Protein AF-A0A7V9WP56-F1 (afdb_monomer)

Radius of gyration: 18.83 Å; Cα contacts (8 Å, |Δi|>4): 181; chains: 1; bounding box: 38×31×54 Å

Secondary structure (DSSP, 8-state):
-EEEETTEEEEEEEEEEETTEEEEEETT--SHHHHHTTTT--EEPPPPPS-PPTT---HHHHTTPEETTTEEEEEEEE-SSSEEEEETTS-EEE-STTTEEEEETTTTEEEE-TTTTT-S--

Foldseek 3Di:
DWKDAPNDIWDFPDWDDDPVDIDTDTPPQDDPVSVVVRPPTDIGDPDDPPDDDDLDDDQVLLAQAQEVPPAGFNTWDDDPVAIWGQHPVRDTFGSDCQFWVDQDSVRSYTYTDCVSVVNDDD

Mean predicted aligned error: 5.29 Å

pLDDT: mean 92.69, std 8.16, range [54.19, 98.69]

Solvent-accessible surface area (backbone atoms only — not comparable to full-atom values): 7458 Å² total; per-residue (Å²): 101,64,35,33,43,83,95,38,82,30,43,54,77,41,80,47,77,43,93,95,53,67,40,78,39,42,56,93,52,84,48,71,70,54,49,59,74,52,64,90,52,65,78,44,65,70,79,76,72,100,69,66,57,95,95,52,77,59,58,74,72,48,40,66,19,35,33,73,97,76,47,35,25,64,40,65,43,86,50,100,85,46,42,26,38,31,28,76,89,68,52,75,45,58,65,41,73,73,36,37,71,47,76,40,73,91,78,35,39,30,41,60,35,43,62,72,71,70,67,51,90,127

Sequence (122 aa):
MSVRVADHDHLIVRLGGTTARPLLRLEGVRTREHAARLGGEVVLVPAAPDALGDGEWLADDLVGCEVEGLGKVKGVVGGPSCDVLELEDGTLVPLVSDAVTAIDLAEGRIAVNRGFLGLGDR

Structure (mmCIF, N/CA/C/O backbone):
data_AF-A0A7V9WP56-F1
#
_entry.id   AF-A0A7V9WP56-F1
#
loop_
_atom_site.group_PDB
_atom_site.id
_atom_site.type_symbol
_atom_site.label_atom_id
_atom_site.label_alt_id
_atom_site.label_comp_id
_atom_site.label_asym_id
_atom_site.label_entity_id
_atom_site.label_seq_id
_atom_site.pdbx_PDB_ins_code
_atom_site.Cartn_x
_atom_site.Cartn_y
_atom_site.Cartn_z
_atom_site.occupancy
_atom_site.B_iso_or_equiv
_atom_site.auth_seq_id
_atom_site.auth_comp_id
_atom_site.auth_asym_id
_atom_site.auth_atom_id
_atom_site.pdbx_PDB_model_num
ATOM 1 N N . MET A 1 1 ? 13.965 -13.076 -9.258 1.00 85.44 1 MET A N 1
ATOM 2 C CA . MET A 1 1 ? 12.611 -12.508 -9.099 1.00 85.44 1 MET A CA 1
ATOM 3 C C . MET A 1 1 ? 12.058 -12.200 -10.480 1.00 85.44 1 MET A C 1
ATOM 5 O O . MET A 1 1 ? 12.806 -11.656 -11.291 1.00 85.44 1 MET A O 1
ATOM 9 N N . SER A 1 2 ? 10.814 -12.582 -10.755 1.00 91.94 2 SER A N 1
ATOM 10 C CA . SER A 1 2 ? 10.085 -12.203 -11.970 1.00 91.94 2 SER A CA 1
ATOM 11 C C . SER A 1 2 ? 9.214 -10.973 -11.713 1.00 91.94 2 SER A C 1
ATOM 13 O O . SER A 1 2 ? 8.783 -10.742 -10.586 1.00 91.94 2 SER A O 1
ATOM 15 N N . VAL A 1 3 ? 8.976 -10.189 -12.759 1.00 94.12 3 VAL A N 1
ATOM 16 C CA . VAL A 1 3 ? 8.026 -9.069 -12.792 1.00 94.12 3 VAL A CA 1
ATOM 17 C C . VAL A 1 3 ? 7.309 -9.060 -14.130 1.00 94.12 3 VAL A C 1
ATOM 19 O O . VAL A 1 3 ? 7.872 -9.525 -15.119 1.00 94.12 3 VAL A O 1
ATOM 22 N N . ARG A 1 4 ? 6.107 -8.494 -14.181 1.00 95.31 4 ARG A N 1
ATOM 23 C CA . ARG A 1 4 ? 5.379 -8.251 -15.424 1.00 95.31 4 ARG A CA 1
ATOM 24 C C . ARG A 1 4 ? 5.429 -6.774 -15.788 1.00 95.31 4 ARG A C 1
ATOM 26 O O . ARG A 1 4 ? 5.188 -5.925 -14.936 1.00 95.31 4 ARG A O 1
ATOM 33 N N . VAL A 1 5 ? 5.749 -6.481 -17.045 1.00 95.00 5 VAL A N 1
ATOM 34 C CA . VAL A 1 5 ? 5.774 -5.127 -17.619 1.00 95.00 5 VAL A CA 1
ATOM 35 C C . VAL A 1 5 ? 5.225 -5.206 -19.040 1.00 95.00 5 VAL A C 1
ATOM 37 O O . VAL A 1 5 ? 5.634 -6.095 -19.786 1.00 95.00 5 VAL A O 1
ATOM 40 N N . ALA A 1 6 ? 4.313 -4.306 -19.421 1.00 92.31 6 ALA A N 1
ATOM 41 C CA . ALA A 1 6 ? 3.668 -4.313 -20.741 1.00 92.31 6 ALA A CA 1
ATOM 42 C C . ALA A 1 6 ? 3.095 -5.695 -21.129 1.00 92.31 6 ALA A C 1
ATOM 44 O O . ALA A 1 6 ? 3.348 -6.182 -22.228 1.00 92.31 6 ALA A O 1
ATOM 45 N N . ASP A 1 7 ? 2.419 -6.375 -20.196 1.00 90.50 7 ASP A N 1
ATOM 46 C CA . ASP A 1 7 ? 1.870 -7.736 -20.348 1.00 90.50 7 ASP A CA 1
ATOM 47 C C . ASP A 1 7 ? 2.885 -8.869 -20.598 1.00 90.50 7 ASP A C 1
ATOM 49 O O . ASP A 1 7 ? 2.495 -10.004 -20.874 1.00 90.50 7 ASP A O 1
ATOM 53 N N . HIS A 1 8 ? 4.186 -8.606 -20.442 1.00 92.12 8 HIS A N 1
ATOM 54 C CA . HIS A 1 8 ? 5.241 -9.608 -20.589 1.00 92.12 8 HIS A CA 1
ATOM 55 C C . HIS A 1 8 ? 5.952 -9.868 -19.264 1.00 92.12 8 HIS A C 1
ATOM 57 O O . HIS A 1 8 ? 6.292 -8.943 -18.523 1.00 92.12 8 HIS A O 1
ATOM 63 N N . ASP A 1 9 ? 6.224 -11.142 -18.984 1.00 94.56 9 ASP A N 1
ATOM 64 C CA . ASP A 1 9 ? 7.001 -11.539 -17.817 1.00 94.56 9 ASP A CA 1
ATOM 65 C C . ASP A 1 9 ? 8.505 -11.415 -18.110 1.00 94.56 9 ASP A C 1
ATOM 67 O O . ASP A 1 9 ? 9.021 -11.898 -19.120 1.0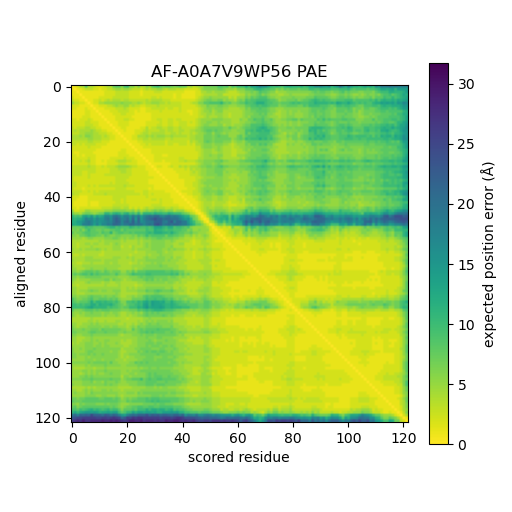0 94.56 9 ASP A O 1
ATOM 71 N N . HIS A 1 10 ? 9.225 -10.777 -17.193 1.00 95.38 10 HIS A N 1
ATOM 72 C CA . HIS A 1 10 ? 10.661 -10.548 -17.251 1.00 95.38 10 HIS A CA 1
ATOM 73 C C . HIS A 1 10 ? 11.342 -11.041 -15.977 1.00 95.38 10 HIS A C 1
ATOM 75 O O . HIS A 1 10 ? 10.856 -10.825 -14.866 1.00 95.38 10 HIS A O 1
ATOM 81 N N . LEU A 1 11 ? 12.538 -11.617 -16.114 1.00 96.19 11 LEU A N 1
ATOM 82 C CA . LEU A 1 11 ? 13.419 -11.836 -14.970 1.00 96.19 11 LEU A CA 1
ATOM 83 C C . LEU A 1 11 ? 14.198 -10.559 -14.646 1.00 96.19 11 LEU A C 1
ATOM 85 O O . LEU A 1 11 ? 14.850 -9.973 -15.514 1.00 96.19 11 LEU A O 1
ATOM 89 N N . ILE A 1 12 ? 14.188 -10.152 -13.376 1.00 95.44 12 ILE A N 1
ATOM 90 C CA . ILE A 1 12 ? 15.115 -9.135 -12.874 1.00 95.44 12 ILE A CA 1
ATOM 91 C C . ILE A 1 12 ? 16.494 -9.788 -12.752 1.00 95.44 12 ILE A C 1
ATOM 93 O O . ILE A 1 12 ? 16.720 -10.624 -11.878 1.00 95.44 12 ILE A O 1
ATOM 97 N N . VAL A 1 13 ? 17.431 -9.377 -13.609 1.00 96.94 13 VAL A N 1
ATOM 98 C CA . VAL A 1 13 ? 18.824 -9.860 -13.594 1.00 96.94 13 VAL A CA 1
ATOM 99 C C . VAL A 1 13 ? 19.764 -8.943 -12.811 1.00 96.94 13 VAL A C 1
ATOM 101 O O . VAL A 1 13 ? 20.889 -9.327 -12.503 1.00 96.94 13 VAL A O 1
ATOM 104 N N . ARG A 1 14 ? 19.336 -7.713 -12.502 1.00 95.81 14 ARG A N 1
ATOM 105 C CA . ARG A 1 14 ? 20.020 -6.815 -11.562 1.00 95.81 14 ARG A CA 1
ATOM 106 C C . ARG A 1 14 ? 19.027 -5.822 -10.972 1.00 95.81 14 ARG A C 1
ATOM 108 O O . ARG A 1 14 ? 18.235 -5.243 -11.710 1.00 95.81 14 ARG A O 1
ATOM 115 N N . LEU A 1 15 ? 19.152 -5.583 -9.674 1.00 95.50 15 LEU A N 1
ATOM 116 C CA . LEU A 1 15 ? 18.493 -4.505 -8.945 1.00 95.50 15 LEU A CA 1
ATOM 117 C C . LEU A 1 15 ? 19.568 -3.541 -8.421 1.00 95.50 15 LEU A C 1
ATOM 119 O O . LEU A 1 15 ? 20.634 -3.972 -7.981 1.00 95.50 15 LEU A O 1
ATOM 123 N N . GLY A 1 16 ? 19.318 -2.240 -8.512 1.00 95.69 16 GLY A N 1
ATOM 124 C CA . GLY A 1 16 ? 20.163 -1.190 -7.948 1.00 95.69 16 GLY A CA 1
ATOM 125 C C . GLY A 1 16 ? 19.375 0.103 -7.745 1.00 95.69 16 GLY A C 1
ATOM 126 O O . GLY A 1 16 ? 18.150 0.101 -7.837 1.00 95.69 16 GLY A O 1
ATOM 127 N N . GLY A 1 17 ? 20.074 1.215 -7.512 1.00 95.50 17 GLY A N 1
ATOM 128 C CA . GLY A 1 17 ? 19.434 2.498 -7.206 1.00 95.50 17 GLY A CA 1
ATOM 129 C C . GLY A 1 17 ? 19.033 2.596 -5.735 1.00 95.50 17 GLY A C 1
ATOM 130 O O . GLY A 1 17 ? 19.729 2.067 -4.870 1.00 95.50 17 GLY A O 1
ATOM 131 N N . THR A 1 18 ? 17.933 3.291 -5.459 1.00 94.25 18 THR A N 1
ATOM 132 C CA . THR A 1 18 ? 17.363 3.435 -4.110 1.00 94.25 18 THR A CA 1
ATOM 133 C C . THR A 1 18 ? 15.931 2.918 -4.091 1.00 94.25 18 THR A C 1
ATOM 135 O O . THR A 1 18 ? 15.315 2.782 -5.143 1.00 94.25 18 THR A O 1
ATOM 138 N N . THR A 1 19 ? 15.358 2.689 -2.910 1.00 85.88 19 THR A N 1
ATOM 139 C CA . THR A 1 19 ? 13.947 2.284 -2.785 1.00 85.88 19 THR A CA 1
ATOM 140 C C . THR A 1 19 ? 12.995 3.302 -3.421 1.00 85.88 19 THR A C 1
ATOM 142 O O . THR A 1 19 ? 12.035 2.921 -4.075 1.00 85.88 19 THR A O 1
ATOM 145 N N . ALA A 1 20 ? 13.303 4.599 -3.311 1.00 88.12 20 ALA A N 1
ATOM 146 C CA . ALA A 1 20 ? 12.510 5.666 -3.926 1.00 88.12 20 ALA A CA 1
ATOM 147 C C . ALA A 1 20 ? 12.717 5.796 -5.448 1.00 88.12 20 ALA A C 1
ATOM 149 O O . ALA A 1 20 ? 11.901 6.405 -6.137 1.00 88.12 20 ALA A O 1
ATOM 150 N N . ARG A 1 21 ? 13.837 5.292 -5.982 1.00 92.62 21 ARG A N 1
ATOM 151 C CA . ARG A 1 21 ? 14.179 5.326 -7.413 1.00 92.62 21 ARG A CA 1
ATOM 152 C C . ARG A 1 21 ? 14.888 4.025 -7.801 1.00 92.62 21 ARG A C 1
ATOM 154 O O . ARG A 1 21 ? 16.114 4.031 -7.988 1.00 92.62 21 ARG A O 1
ATOM 161 N N . PRO A 1 22 ? 14.149 2.906 -7.877 1.00 94.31 22 PRO A N 1
ATOM 162 C CA . PRO A 1 22 ? 14.743 1.618 -8.181 1.00 94.31 22 PRO A CA 1
ATOM 163 C C . PRO A 1 22 ? 15.210 1.583 -9.635 1.00 94.31 22 PRO A C 1
ATOM 165 O O . PRO A 1 22 ? 14.569 2.119 -10.539 1.00 94.31 22 PRO A O 1
ATOM 168 N N . LEU A 1 23 ? 16.340 0.922 -9.866 1.00 95.12 23 LEU A N 1
ATOM 169 C CA . LEU A 1 23 ? 16.872 0.658 -11.196 1.00 95.12 23 LEU A CA 1
ATOM 170 C C . LEU A 1 23 ? 16.853 -0.848 -11.446 1.00 95.12 23 LEU A C 1
ATOM 172 O O . LEU A 1 23 ? 17.608 -1.602 -10.828 1.00 95.12 23 LEU A O 1
ATOM 176 N N . LEU A 1 24 ? 15.998 -1.272 -12.376 1.00 94.88 24 LEU A N 1
ATOM 177 C CA . LEU A 1 24 ? 15.827 -2.671 -12.759 1.00 94.88 24 LEU A CA 1
ATOM 178 C C . LEU A 1 24 ? 16.562 -2.957 -14.071 1.00 94.88 24 LEU A C 1
ATOM 180 O O . LEU A 1 24 ? 16.373 -2.264 -15.070 1.00 94.88 24 LEU A O 1
ATOM 184 N N . ARG A 1 25 ? 17.375 -4.016 -14.100 1.00 95.62 25 ARG A N 1
ATOM 185 C CA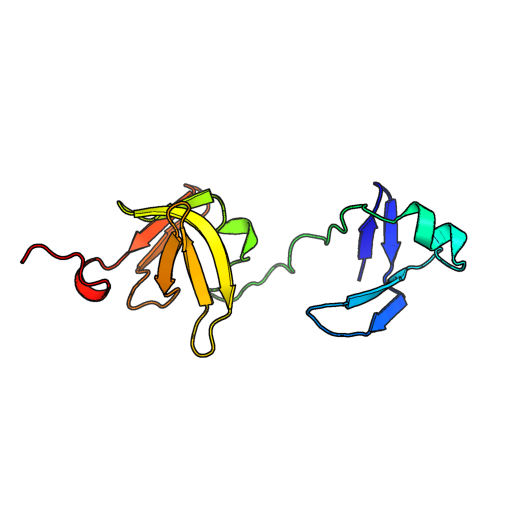 . ARG A 1 25 ? 17.830 -4.636 -15.350 1.00 95.62 25 ARG A CA 1
ATOM 186 C C . ARG A 1 25 ? 16.989 -5.877 -15.587 1.00 95.62 25 ARG A C 1
ATOM 188 O O . ARG A 1 25 ? 17.105 -6.847 -14.839 1.00 95.62 25 ARG A O 1
ATOM 195 N N . LEU A 1 26 ? 16.200 -5.844 -16.650 1.00 96.44 26 LEU A N 1
ATOM 196 C CA . LEU A 1 26 ? 15.363 -6.959 -17.067 1.00 96.44 26 LEU A CA 1
ATOM 197 C C . LEU A 1 26 ? 16.106 -7.840 -18.077 1.00 96.44 26 LEU A C 1
ATOM 199 O O . LEU A 1 26 ? 16.891 -7.362 -18.906 1.00 96.44 26 LEU A O 1
ATOM 203 N N . GLU A 1 27 ? 15.886 -9.145 -18.004 1.00 96.44 27 GLU A N 1
ATOM 204 C CA . GLU A 1 27 ? 16.282 -10.060 -19.065 1.00 96.44 27 GLU A CA 1
ATOM 205 C C . GLU A 1 27 ? 15.586 -9.681 -20.386 1.00 96.44 27 GLU A C 1
ATOM 207 O O . GLU A 1 27 ? 14.447 -9.221 -20.397 1.00 96.44 27 GLU A O 1
ATOM 212 N N . GLY A 1 28 ? 16.307 -9.780 -21.509 1.00 93.75 28 GLY A N 1
ATOM 213 C CA . GLY A 1 28 ? 15.823 -9.349 -22.833 1.00 93.75 28 GLY A CA 1
ATOM 214 C C . GLY A 1 28 ? 15.865 -7.832 -23.102 1.00 93.75 28 GLY A C 1
ATOM 215 O O . GLY A 1 28 ? 15.968 -7.408 -24.257 1.00 93.75 28 GLY A O 1
ATOM 216 N N . VAL A 1 29 ? 15.906 -6.985 -22.069 1.00 95.62 29 VAL A N 1
ATOM 217 C CA . VAL A 1 29 ? 16.029 -5.521 -22.214 1.00 95.62 29 VAL A CA 1
ATOM 218 C C . VAL A 1 29 ? 17.508 -5.131 -22.204 1.00 95.62 29 VAL A C 1
ATOM 220 O O . VAL A 1 29 ? 18.143 -5.011 -21.154 1.00 95.62 29 VAL A O 1
ATOM 223 N N . ARG A 1 30 ? 18.102 -5.010 -23.397 1.00 93.81 30 ARG A N 1
ATOM 224 C CA . ARG A 1 30 ? 19.559 -4.832 -23.563 1.00 93.81 30 ARG A CA 1
ATOM 225 C C . ARG A 1 30 ? 19.976 -3.481 -24.143 1.00 93.81 30 ARG A C 1
ATOM 227 O O . ARG A 1 30 ? 21.143 -3.126 -24.003 1.00 93.81 30 ARG A O 1
ATOM 234 N N . THR A 1 31 ? 19.058 -2.736 -24.756 1.00 95.56 31 THR A N 1
ATOM 235 C CA . THR A 1 31 ? 19.351 -1.440 -25.391 1.00 95.56 31 THR A CA 1
ATOM 236 C C . THR A 1 31 ? 18.497 -0.317 -24.807 1.00 95.56 31 THR A C 1
ATOM 238 O O . THR A 1 31 ? 17.504 -0.567 -24.118 1.00 95.56 31 THR A O 1
ATOM 241 N N . ARG A 1 32 ? 18.877 0.935 -25.090 1.00 94.75 32 ARG A N 1
ATOM 242 C CA . ARG A 1 32 ? 18.100 2.113 -24.678 1.00 94.75 32 ARG A CA 1
ATOM 243 C C . ARG A 1 32 ? 16.730 2.137 -25.346 1.00 94.75 32 ARG A C 1
ATOM 245 O O . ARG A 1 32 ? 15.751 2.468 -24.695 1.00 94.75 32 ARG A O 1
ATOM 252 N N . GLU A 1 33 ? 16.652 1.720 -26.602 1.00 96.62 33 GLU A N 1
ATOM 253 C CA . GLU A 1 33 ? 15.415 1.636 -27.379 1.00 96.62 33 GLU A CA 1
ATOM 254 C C . G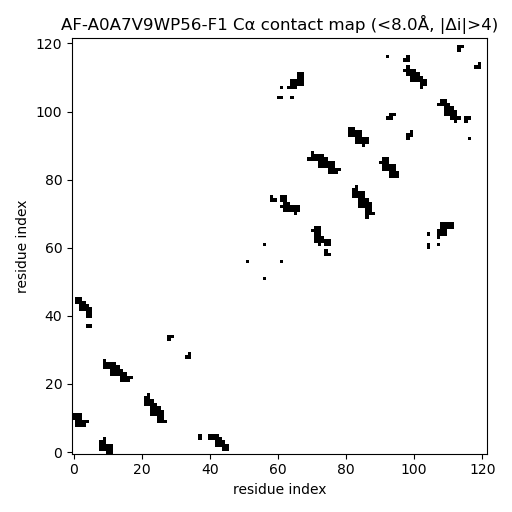LU A 1 33 ? 14.478 0.572 -26.800 1.00 96.62 33 GLU A C 1
ATOM 256 O O . GLU A 1 33 ? 13.270 0.776 -26.772 1.00 96.62 33 GLU A O 1
ATOM 261 N N . HIS A 1 34 ? 15.018 -0.548 -26.300 1.00 94.50 34 HIS A N 1
ATOM 262 C CA . HIS A 1 34 ? 14.214 -1.558 -25.604 1.00 94.50 34 HIS A CA 1
ATOM 263 C C . HIS A 1 34 ? 13.602 -0.980 -24.329 1.00 94.50 34 HIS A C 1
ATOM 265 O O . HIS A 1 34 ? 12.411 -1.148 -24.102 1.00 94.50 34 HIS A O 1
ATOM 271 N N . ALA A 1 35 ? 14.408 -0.280 -23.525 1.00 94.19 35 ALA A N 1
ATOM 272 C CA . ALA A 1 35 ? 13.941 0.331 -22.286 1.00 94.19 35 ALA A CA 1
ATOM 273 C C . ALA A 1 35 ? 12.931 1.463 -22.539 1.00 94.19 35 ALA A C 1
ATOM 275 O O . ALA A 1 35 ? 11.935 1.556 -21.833 1.00 94.19 35 ALA A O 1
ATOM 276 N N . ALA A 1 36 ? 13.151 2.287 -23.567 1.00 95.06 36 ALA A N 1
ATOM 277 C CA . ALA A 1 36 ? 12.260 3.391 -23.918 1.00 95.06 36 ALA A CA 1
ATOM 278 C C . ALA A 1 36 ? 10.841 2.918 -24.270 1.00 95.06 36 ALA A C 1
ATOM 280 O O . ALA A 1 36 ? 9.881 3.607 -23.942 1.00 95.06 36 ALA A O 1
ATOM 281 N N . ARG A 1 37 ? 10.697 1.731 -24.878 1.00 94.62 37 ARG A N 1
ATOM 282 C CA . ARG A 1 37 ? 9.384 1.130 -25.178 1.00 94.62 37 ARG A CA 1
ATOM 283 C C . ARG A 1 37 ? 8.599 0.691 -23.943 1.00 94.62 37 ARG A C 1
ATOM 285 O O . ARG A 1 37 ? 7.403 0.487 -24.062 1.00 94.62 37 ARG A O 1
ATOM 292 N N . LEU A 1 38 ? 9.261 0.529 -22.800 1.00 94.69 38 LEU A N 1
ATOM 293 C CA . LEU A 1 38 ? 8.624 0.189 -21.524 1.00 94.69 38 LEU A CA 1
ATOM 294 C C . LEU A 1 38 ? 8.338 1.440 -20.676 1.00 94.69 38 LEU A C 1
ATOM 296 O O . LEU A 1 38 ? 7.895 1.335 -19.536 1.00 94.69 38 LEU A O 1
ATOM 300 N N . GLY A 1 39 ? 8.657 2.635 -21.183 1.00 94.25 39 GLY A N 1
ATOM 301 C CA . GLY A 1 39 ? 8.454 3.878 -20.450 1.00 94.25 39 GLY A CA 1
ATOM 302 C C . GLY A 1 39 ? 6.969 4.149 -20.213 1.00 94.25 39 GLY A C 1
ATOM 303 O O . GLY A 1 39 ? 6.201 4.221 -21.164 1.00 94.25 39 GLY A O 1
ATOM 304 N N . GLY A 1 40 ? 6.589 4.346 -18.949 1.00 94.19 40 GLY A N 1
ATOM 305 C CA . GLY A 1 40 ? 5.201 4.600 -18.543 1.00 94.19 40 GLY A CA 1
ATOM 306 C C . GLY A 1 40 ? 4.393 3.340 -18.222 1.00 94.19 40 GLY A C 1
ATOM 307 O O . GLY A 1 40 ? 3.293 3.460 -17.692 1.00 94.19 40 GLY A O 1
ATOM 308 N N . GLU A 1 41 ? 4.944 2.156 -18.482 1.00 96.31 41 GLU A N 1
ATOM 309 C CA . GLU A 1 41 ? 4.299 0.883 -18.170 1.00 96.31 41 GLU A CA 1
ATOM 310 C C . GLU A 1 41 ? 4.324 0.590 -16.668 1.00 96.31 41 GLU A C 1
ATOM 312 O O . GLU A 1 41 ? 5.283 0.919 -15.960 1.00 96.31 41 GLU A O 1
ATOM 317 N N . VAL A 1 42 ? 3.274 -0.073 -16.183 1.00 94.25 42 VAL A N 1
ATOM 318 C CA . VAL A 1 42 ? 3.197 -0.533 -14.793 1.00 94.25 42 VAL A CA 1
ATOM 319 C C . VAL A 1 42 ? 4.080 -1.766 -14.618 1.00 94.25 42 VAL A C 1
ATOM 321 O O . VAL A 1 42 ? 4.063 -2.687 -15.436 1.00 94.25 42 VAL A O 1
ATOM 324 N N . VAL A 1 43 ? 4.843 -1.790 -13.526 1.00 93.75 43 VAL A N 1
ATOM 325 C CA . VAL A 1 43 ? 5.606 -2.967 -13.105 1.00 93.75 43 VAL A CA 1
ATOM 326 C C . VAL A 1 43 ? 4.789 -3.714 -12.064 1.00 93.75 43 VAL A C 1
ATOM 328 O O . VAL A 1 43 ? 4.630 -3.238 -10.944 1.00 93.75 43 VAL A O 1
ATOM 331 N N . LEU A 1 44 ? 4.290 -4.890 -12.428 1.00 92.69 44 LEU A N 1
ATOM 332 C CA . LEU A 1 44 ? 3.577 -5.773 -11.515 1.00 92.69 44 LEU A CA 1
ATOM 333 C C . LEU A 1 44 ? 4.549 -6.811 -10.956 1.00 92.69 44 LEU A C 1
ATOM 335 O O . LEU A 1 44 ? 5.325 -7.429 -11.691 1.00 92.69 44 LEU A O 1
ATOM 339 N N . VAL A 1 45 ? 4.500 -7.015 -9.648 1.00 89.00 45 VAL A N 1
ATOM 340 C CA . VAL A 1 45 ? 5.185 -8.120 -8.977 1.00 89.00 45 VAL A CA 1
ATOM 341 C C . VAL A 1 45 ? 4.179 -9.250 -8.751 1.00 89.00 45 VAL A C 1
ATOM 343 O O . VAL A 1 45 ? 2.983 -8.979 -8.633 1.00 89.00 45 VAL A O 1
ATOM 346 N N . PRO A 1 46 ? 4.620 -10.516 -8.693 1.00 82.56 46 PRO A N 1
ATOM 347 C CA . PRO A 1 46 ? 3.793 -11.566 -8.115 1.00 82.56 46 PRO A CA 1
ATOM 348 C C . PRO A 1 46 ? 3.312 -11.142 -6.724 1.00 82.56 46 PRO A C 1
ATOM 350 O O . PRO A 1 46 ? 4.014 -10.386 -6.045 1.00 82.56 46 PRO A O 1
ATOM 353 N N . ALA A 1 47 ? 2.153 -11.655 -6.300 1.00 75.19 47 ALA A N 1
ATOM 354 C CA . ALA A 1 47 ? 1.709 -11.503 -4.919 1.00 75.19 47 ALA A CA 1
ATOM 355 C C . ALA A 1 47 ? 2.855 -11.868 -3.959 1.00 75.19 47 ALA A C 1
ATOM 357 O O . ALA A 1 47 ? 3.697 -12.718 -4.282 1.00 75.19 47 ALA A O 1
ATOM 358 N N . ALA A 1 48 ? 2.920 -11.169 -2.825 1.00 68.56 48 ALA A N 1
ATOM 359 C CA . ALA A 1 48 ? 3.970 -11.366 -1.834 1.00 68.56 48 ALA A CA 1
ATOM 360 C C . ALA A 1 48 ? 4.117 -12.857 -1.466 1.00 68.56 48 ALA A C 1
ATOM 362 O O . ALA A 1 48 ? 3.146 -13.608 -1.577 1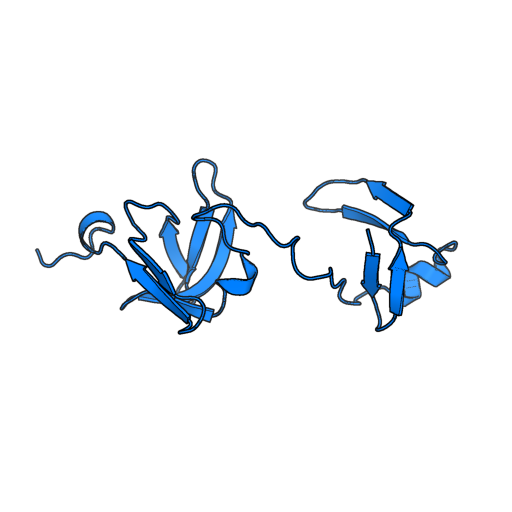.00 68.56 48 ALA A O 1
ATOM 363 N N . PRO A 1 49 ? 5.322 -13.312 -1.068 1.00 61.59 49 PRO A N 1
ATOM 364 C CA . PRO A 1 49 ? 5.512 -14.692 -0.627 1.00 61.59 49 PRO A CA 1
ATOM 365 C C . PRO A 1 49 ? 4.498 -15.068 0.463 1.00 61.59 49 PRO A C 1
ATOM 367 O O . PRO A 1 49 ? 4.100 -14.210 1.246 1.00 61.59 49 PRO A O 1
ATOM 370 N N . ASP A 1 50 ? 4.138 -16.353 0.527 1.00 58.59 50 ASP A N 1
ATOM 371 C CA . ASP A 1 50 ? 3.025 -16.934 1.307 1.00 58.59 50 ASP A CA 1
ATOM 372 C C . ASP A 1 50 ? 3.002 -16.652 2.831 1.00 58.59 50 ASP A C 1
ATOM 374 O O . ASP A 1 50 ? 2.129 -17.164 3.527 1.00 58.59 50 ASP A O 1
ATOM 378 N N . ALA A 1 51 ? 3.935 -15.881 3.392 1.00 64.44 51 ALA A N 1
ATOM 379 C CA . ALA A 1 51 ? 3.982 -15.594 4.821 1.00 64.44 51 ALA A CA 1
ATOM 380 C C . ALA A 1 51 ? 4.359 -14.132 5.086 1.00 64.44 51 ALA A C 1
ATOM 382 O O . ALA A 1 51 ? 5.521 -13.809 5.333 1.00 64.44 51 ALA A O 1
ATOM 383 N N . LEU A 1 52 ? 3.355 -13.256 5.057 1.00 82.06 52 LEU A N 1
ATOM 384 C CA . LEU A 1 52 ? 3.361 -12.100 5.950 1.00 82.06 52 LEU A CA 1
ATOM 385 C C . LEU A 1 52 ? 3.329 -12.616 7.395 1.00 82.06 52 LEU A C 1
ATOM 387 O O . LEU A 1 52 ? 2.730 -13.660 7.668 1.00 82.06 52 LEU A O 1
ATOM 391 N N . GLY A 1 53 ? 4.005 -11.924 8.307 1.00 83.75 53 GLY A N 1
ATOM 392 C CA . GLY A 1 53 ? 3.888 -12.209 9.730 1.00 83.75 53 GLY A CA 1
ATOM 393 C C . GLY A 1 53 ? 2.485 -11.910 10.261 1.00 83.75 53 GLY A C 1
ATOM 394 O O . GLY A 1 53 ? 1.699 -11.186 9.646 1.00 83.75 53 GLY A O 1
ATOM 395 N N . ASP A 1 54 ? 2.175 -12.440 11.443 1.00 84.06 54 ASP A N 1
ATOM 396 C CA . ASP A 1 54 ? 0.970 -12.035 12.166 1.00 84.06 54 ASP A CA 1
ATOM 397 C C . ASP A 1 54 ? 1.013 -10.522 12.418 1.00 84.06 54 ASP A C 1
ATOM 399 O O . ASP A 1 54 ? 1.968 -10.003 12.999 1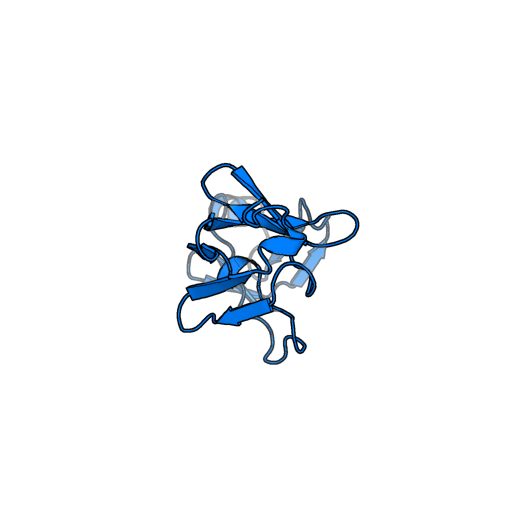.00 84.06 54 ASP A O 1
ATOM 403 N N . GLY A 1 55 ? -0.034 -9.817 11.992 1.00 86.69 55 GLY A N 1
ATOM 404 C CA . GLY A 1 55 ? -0.088 -8.360 12.099 1.00 86.69 55 GLY A CA 1
ATOM 405 C C . GLY A 1 55 ? 0.695 -7.613 11.015 1.00 86.69 55 GLY A C 1
ATOM 406 O O . GLY A 1 55 ? 0.990 -6.434 11.194 1.00 86.69 55 GLY A O 1
ATOM 407 N N . GLU A 1 56 ? 1.036 -8.275 9.908 1.00 89.56 56 GLU A N 1
ATOM 408 C CA . GLU A 1 56 ? 1.585 -7.636 8.714 1.00 89.56 56 GLU A CA 1
ATOM 409 C C . GLU A 1 56 ? 0.583 -7.706 7.555 1.00 89.56 56 GLU A C 1
ATOM 411 O O . GLU A 1 56 ? -0.077 -8.720 7.327 1.00 89.56 56 GLU A O 1
ATOM 416 N N . TRP A 1 57 ? 0.493 -6.616 6.795 1.00 91.88 57 TRP A N 1
ATOM 417 C CA . TRP A 1 57 ? -0.387 -6.479 5.635 1.00 91.88 57 TRP A CA 1
ATOM 418 C C . TRP A 1 57 ? 0.373 -5.810 4.496 1.00 91.88 57 TRP A C 1
ATOM 420 O O . TRP A 1 57 ? 1.264 -4.989 4.735 1.00 91.88 57 TRP A O 1
ATOM 430 N N . LEU A 1 58 ? 0.010 -6.111 3.248 1.00 92.06 58 LEU A N 1
ATOM 431 C CA . LEU A 1 58 ? 0.470 -5.285 2.138 1.00 92.06 58 LEU A CA 1
ATOM 432 C C . LEU A 1 58 ? -0.252 -3.943 2.192 1.00 92.06 58 LEU A C 1
ATOM 434 O O . LEU A 1 58 ? -1.466 -3.883 2.354 1.00 92.06 58 LEU A O 1
ATOM 438 N N . ALA A 1 59 ? 0.496 -2.858 2.003 1.00 93.25 59 ALA A N 1
ATOM 439 C CA . ALA A 1 59 ? -0.078 -1.517 1.971 1.00 93.25 59 ALA A CA 1
ATOM 440 C C . ALA A 1 59 ? -1.184 -1.376 0.909 1.00 93.25 59 ALA A C 1
ATOM 442 O O . ALA A 1 59 ? -2.169 -0.687 1.154 1.00 93.25 59 ALA A O 1
ATOM 443 N N . ASP A 1 60 ? -1.029 -2.044 -0.239 1.00 91.94 60 ASP A N 1
ATOM 444 C CA . ASP A 1 60 ? -2.008 -2.031 -1.335 1.00 91.94 60 ASP A CA 1
ATOM 445 C C . ASP A 1 60 ? -3.333 -2.704 -0.940 1.00 91.94 60 ASP A C 1
ATOM 447 O O . ASP A 1 60 ? -4.396 -2.205 -1.295 1.00 91.94 60 ASP A O 1
ATOM 451 N N . ASP A 1 61 ? -3.286 -3.756 -0.111 1.00 94.00 61 ASP A N 1
ATOM 452 C CA . ASP A 1 61 ? -4.487 -4.450 0.382 1.00 94.00 61 ASP A CA 1
ATOM 453 C C . ASP A 1 61 ? -5.305 -3.576 1.349 1.00 94.00 61 ASP A C 1
ATOM 455 O O . ASP A 1 61 ? -6.505 -3.781 1.524 1.00 94.00 61 ASP A O 1
ATOM 459 N N . LEU A 1 62 ? -4.662 -2.598 1.995 1.00 97.56 62 LEU A N 1
ATOM 460 C CA . LEU A 1 62 ? -5.320 -1.683 2.928 1.00 97.56 62 LEU A CA 1
ATOM 461 C C . LEU A 1 62 ? -6.007 -0.514 2.215 1.00 97.56 62 LEU A C 1
ATOM 463 O O . LEU A 1 62 ? -6.927 0.079 2.779 1.00 97.56 62 LEU A O 1
ATOM 467 N N . VAL A 1 63 ? -5.591 -0.170 0.993 1.00 97.88 63 VAL A N 1
ATOM 468 C CA . VAL A 1 63 ? -6.198 0.925 0.226 1.00 97.88 63 VAL A CA 1
ATOM 469 C C . VAL A 1 63 ? -7.659 0.599 -0.090 1.00 97.88 63 VAL A C 1
ATOM 471 O O . VAL A 1 63 ? -8.003 -0.485 -0.548 1.00 97.88 63 VAL A O 1
ATOM 474 N N . GLY A 1 64 ? -8.545 1.561 0.154 1.00 98.19 64 GLY A N 1
ATOM 475 C CA . GLY A 1 64 ? -9.986 1.436 -0.050 1.00 98.19 64 GLY A CA 1
ATOM 476 C C . GLY A 1 64 ? -10.751 0.798 1.113 1.00 98.19 64 GLY A C 1
ATOM 477 O O . GLY A 1 64 ? -11.983 0.880 1.109 1.00 98.19 64 GLY A O 1
ATOM 478 N N . CYS A 1 65 ? -10.064 0.226 2.111 1.00 98.62 65 CYS A N 1
ATOM 479 C CA . CYS A 1 65 ? -10.705 -0.256 3.333 1.00 98.62 65 CYS A CA 1
ATOM 480 C C . CYS A 1 65 ? -11.364 0.900 4.102 1.00 98.62 65 CYS A C 1
ATOM 482 O O . CYS A 1 65 ? -10.825 2.006 4.167 1.00 98.62 65 CYS A O 1
ATOM 484 N N . GLU A 1 66 ? -12.517 0.636 4.712 1.00 98.62 66 GLU A N 1
ATOM 485 C CA . GLU A 1 66 ? -13.240 1.583 5.561 1.00 98.62 66 GLU A CA 1
ATOM 486 C C . GLU A 1 66 ? -12.693 1.535 6.990 1.00 98.62 66 GLU A C 1
ATOM 488 O O . GLU A 1 66 ? -12.747 0.496 7.655 1.00 98.62 66 GLU A O 1
ATOM 493 N N . VAL A 1 67 ? -12.212 2.672 7.487 1.00 98.50 67 VAL A N 1
ATOM 494 C CA . VAL A 1 67 ? -11.872 2.867 8.895 1.00 98.50 67 VAL A CA 1
ATOM 495 C C . VAL A 1 67 ? -13.121 3.308 9.643 1.00 98.50 67 VAL A C 1
ATOM 497 O O . VAL A 1 67 ? -13.757 4.301 9.284 1.00 98.50 67 VAL A O 1
ATOM 500 N N . GLU A 1 68 ? -13.478 2.572 10.693 1.00 96.75 68 GLU A N 1
ATOM 501 C CA . GLU A 1 68 ? -14.769 2.689 11.371 1.00 96.75 68 GLU A CA 1
ATOM 502 C C . GLU A 1 68 ? -15.123 4.132 11.787 1.00 96.75 68 GLU A C 1
ATOM 504 O O . GLU A 1 68 ? -14.596 4.699 12.751 1.00 96.75 68 GLU A O 1
ATOM 509 N N . GLY A 1 69 ? -16.073 4.723 11.053 1.00 94.94 69 GLY A N 1
ATOM 510 C CA . GLY A 1 69 ? -16.583 6.069 11.303 1.00 94.94 69 GLY A CA 1
ATOM 511 C C . GLY A 1 69 ? -15.606 7.198 10.965 1.00 94.94 69 GLY A C 1
ATOM 512 O O . GLY A 1 69 ? -15.825 8.315 11.435 1.00 94.94 69 GLY A O 1
ATOM 513 N N . LEU A 1 70 ? -14.542 6.912 10.207 1.00 96.94 70 LEU A N 1
ATOM 514 C CA . LEU A 1 70 ? -13.527 7.876 9.765 1.00 96.94 70 LEU A CA 1
ATOM 515 C C . LEU A 1 70 ? -13.369 7.942 8.242 1.00 96.94 70 LEU A C 1
ATOM 517 O O . LEU A 1 70 ? -12.850 8.934 7.741 1.00 96.94 70 LEU A O 1
ATOM 521 N N . GLY A 1 71 ? -13.862 6.945 7.505 1.00 97.94 71 GLY A N 1
ATOM 522 C CA . GLY A 1 71 ? -13.832 6.917 6.045 1.00 97.94 71 GLY A CA 1
ATOM 523 C C . GLY A 1 71 ? -12.751 5.995 5.492 1.00 97.94 71 GLY A C 1
ATOM 524 O O . GLY A 1 71 ? -12.187 5.163 6.204 1.00 97.94 71 GLY A O 1
ATOM 525 N N . LYS A 1 72 ? -12.471 6.123 4.194 1.00 98.62 72 LYS A N 1
ATOM 526 C CA . LYS A 1 72 ? -11.653 5.153 3.463 1.00 98.62 72 LYS A CA 1
ATOM 527 C C . LYS A 1 72 ? -10.172 5.474 3.473 1.00 98.62 72 LYS A C 1
ATOM 529 O O . LYS A 1 72 ? -9.779 6.633 3.361 1.00 98.62 72 LYS A O 1
ATOM 534 N N . VAL A 1 73 ? -9.358 4.424 3.517 1.00 98.69 73 VAL A N 1
ATOM 535 C CA . VAL A 1 73 ? -7.909 4.507 3.329 1.00 98.69 73 VAL A CA 1
ATOM 536 C C . VAL A 1 73 ? -7.600 4.877 1.878 1.00 98.69 73 VAL A C 1
ATOM 538 O O . VAL A 1 73 ? -7.977 4.176 0.943 1.00 98.69 73 VAL A O 1
ATOM 541 N N . LYS A 1 74 ? -6.864 5.964 1.689 1.00 98.38 74 LYS A N 1
ATOM 542 C CA . LYS A 1 74 ? -6.301 6.404 0.409 1.00 98.38 74 LYS A CA 1
ATOM 543 C C . LYS A 1 74 ? -4.895 5.844 0.180 1.00 98.38 74 LYS A C 1
ATOM 545 O O . LYS A 1 74 ? -4.503 5.628 -0.964 1.00 98.38 74 LYS A O 1
ATOM 550 N N . GLY A 1 75 ? -4.129 5.637 1.248 1.00 97.62 75 GLY A N 1
ATOM 551 C CA . GLY A 1 75 ? -2.754 5.153 1.172 1.00 97.62 75 GLY A CA 1
ATOM 552 C C . GLY A 1 75 ? -2.162 4.826 2.538 1.00 97.62 75 GLY A C 1
ATOM 553 O O . GLY A 1 75 ? -2.752 5.123 3.576 1.00 97.62 75 GLY A O 1
ATOM 554 N N . VAL A 1 76 ? -0.968 4.236 2.523 1.00 97.44 76 VAL A N 1
ATOM 555 C CA . VAL A 1 76 ? -0.155 3.993 3.720 1.00 97.44 76 VAL A CA 1
ATOM 556 C C . VAL A 1 76 ? 1.142 4.777 3.587 1.00 97.44 76 VAL A C 1
ATOM 558 O O . VAL A 1 76 ? 1.842 4.676 2.577 1.00 97.44 76 VAL A O 1
ATOM 561 N N . VAL A 1 77 ? 1.460 5.572 4.602 1.00 95.25 77 VAL A N 1
ATOM 562 C CA . VAL A 1 77 ? 2.646 6.427 4.634 1.00 95.25 77 VAL A CA 1
ATOM 563 C C . VAL A 1 77 ? 3.596 5.927 5.710 1.00 95.25 77 VAL A C 1
ATOM 565 O O . VAL A 1 77 ? 3.213 5.789 6.870 1.00 95.25 77 VAL A O 1
ATOM 568 N N . GLY A 1 78 ? 4.855 5.708 5.329 1.00 92.62 78 GLY A N 1
ATOM 569 C CA . GLY A 1 78 ? 5.906 5.345 6.272 1.00 92.62 78 GLY A CA 1
ATOM 570 C C . GLY A 1 78 ? 6.281 6.511 7.183 1.00 92.62 78 GLY A C 1
ATOM 571 O O . GLY A 1 78 ? 6.736 7.556 6.707 1.00 92.62 78 GLY A O 1
ATOM 572 N N . GLY A 1 79 ? 6.106 6.331 8.491 1.00 88.62 79 GLY A N 1
ATOM 573 C CA . GLY A 1 79 ? 6.556 7.261 9.523 1.00 88.62 79 GLY A CA 1
ATOM 574 C C . GLY A 1 79 ? 7.866 6.814 10.188 1.00 88.62 79 GLY A C 1
ATOM 575 O O . GLY A 1 79 ? 8.321 5.688 10.003 1.00 88.62 79 GLY A O 1
ATOM 576 N N . PRO A 1 80 ? 8.506 7.681 10.994 1.00 87.31 80 PRO A N 1
ATOM 577 C CA . PRO A 1 80 ? 9.754 7.344 11.684 1.00 87.31 80 PRO A CA 1
ATOM 578 C C . PRO A 1 80 ? 9.585 6.294 12.796 1.00 87.31 80 PRO A C 1
ATOM 580 O O . PRO A 1 80 ? 10.576 5.698 13.210 1.00 87.31 80 PRO A O 1
ATOM 583 N N . SER A 1 81 ? 8.364 6.095 13.304 1.00 89.06 81 SER A N 1
ATOM 584 C CA . SER A 1 81 ? 8.052 5.158 14.394 1.00 89.06 81 SER A CA 1
ATOM 585 C C . SER A 1 81 ? 7.082 4.049 13.994 1.00 89.06 81 SER A C 1
ATOM 587 O O . SER A 1 81 ? 7.228 2.922 14.453 1.00 89.06 81 SER A O 1
ATOM 589 N N . CYS A 1 82 ? 6.085 4.373 13.177 1.00 93.31 82 CYS A N 1
ATOM 590 C CA . CYS A 1 82 ? 5.084 3.446 12.669 1.00 93.31 82 CYS A CA 1
ATOM 591 C C . CYS A 1 82 ? 4.586 3.938 11.314 1.00 93.31 82 CYS A C 1
ATOM 593 O O . CYS A 1 82 ? 4.729 5.122 10.984 1.00 93.31 82 CYS A O 1
ATOM 595 N N . ASP A 1 83 ? 3.987 3.027 10.561 1.00 96.12 83 ASP A N 1
ATOM 596 C CA . ASP A 1 83 ? 3.225 3.380 9.375 1.00 96.12 83 ASP A CA 1
ATOM 597 C C . ASP A 1 83 ? 1.900 4.041 9.773 1.00 96.12 83 ASP A C 1
ATOM 599 O O . ASP A 1 83 ? 1.386 3.871 10.882 1.00 96.12 83 ASP A O 1
ATOM 603 N N . VAL A 1 84 ? 1.354 4.840 8.864 1.00 97.19 84 VAL A N 1
ATOM 604 C CA . VAL A 1 84 ? 0.147 5.631 9.098 1.00 97.19 84 VAL A CA 1
ATOM 605 C C . VAL A 1 84 ? -0.803 5.445 7.924 1.00 97.19 84 VAL A C 1
ATOM 607 O O . VAL A 1 84 ? -0.401 5.592 6.770 1.00 97.19 84 VAL A O 1
ATOM 610 N N . LEU A 1 85 ? -2.065 5.143 8.218 1.00 98.25 85 LEU A N 1
ATOM 611 C CA . LEU A 1 85 ? -3.135 5.135 7.228 1.00 98.25 85 LEU A CA 1
ATOM 612 C C . LEU A 1 85 ? -3.511 6.587 6.915 1.00 98.25 85 LEU A C 1
ATOM 614 O O . LEU A 1 85 ? -3.909 7.334 7.810 1.00 98.25 85 LEU A O 1
ATOM 618 N N . GLU A 1 86 ? -3.379 6.987 5.655 1.00 98.25 86 GLU A N 1
ATOM 619 C CA . GLU A 1 86 ? -3.904 8.251 5.140 1.00 98.25 86 GLU A CA 1
ATOM 620 C C . GLU A 1 86 ? -5.316 8.005 4.617 1.00 98.25 86 GLU A C 1
ATOM 622 O O . GLU A 1 86 ? -5.507 7.166 3.736 1.00 98.25 86 GLU A O 1
ATOM 627 N N . LEU A 1 87 ? -6.305 8.725 5.146 1.00 98.38 87 LEU A N 1
ATOM 628 C CA . LEU A 1 87 ? -7.690 8.637 4.689 1.00 98.38 87 LEU A CA 1
ATOM 629 C C . LEU A 1 87 ? -7.966 9.610 3.535 1.00 98.38 87 LEU A C 1
ATOM 631 O O . LEU A 1 87 ? -7.198 10.539 3.279 1.00 98.38 87 LEU A O 1
ATOM 635 N N . GLU A 1 88 ? -9.077 9.411 2.826 1.00 98.38 88 GLU A N 1
ATOM 636 C CA . GLU A 1 88 ? -9.481 10.252 1.687 1.00 98.38 88 GLU A CA 1
ATOM 637 C C . GLU A 1 88 ? -9.623 11.746 2.036 1.00 98.38 88 GLU A C 1
ATOM 639 O O . GLU A 1 88 ? -9.348 12.599 1.190 1.00 98.38 88 GLU A O 1
ATOM 644 N N . ASP A 1 89 ? -10.002 12.076 3.275 1.00 97.12 89 ASP A N 1
ATOM 645 C CA . ASP A 1 89 ? -10.129 13.455 3.766 1.00 97.12 89 ASP A CA 1
ATOM 646 C C . ASP A 1 89 ? -8.801 14.059 4.276 1.00 97.12 89 ASP A C 1
ATOM 648 O O . ASP A 1 89 ? -8.757 15.226 4.669 1.00 97.12 89 ASP A O 1
ATOM 652 N N . GLY A 1 90 ? -7.710 13.284 4.239 1.00 97.00 90 GLY A N 1
ATOM 653 C CA . GLY A 1 90 ? -6.388 13.662 4.738 1.00 97.00 90 GLY A CA 1
ATOM 654 C C . GLY A 1 90 ? -6.154 13.354 6.221 1.00 97.00 90 GLY A C 1
ATOM 655 O O . GLY A 1 90 ? -5.068 13.645 6.728 1.00 97.00 90 GLY A O 1
ATOM 656 N N . THR A 1 91 ? -7.127 12.765 6.924 1.00 96.56 91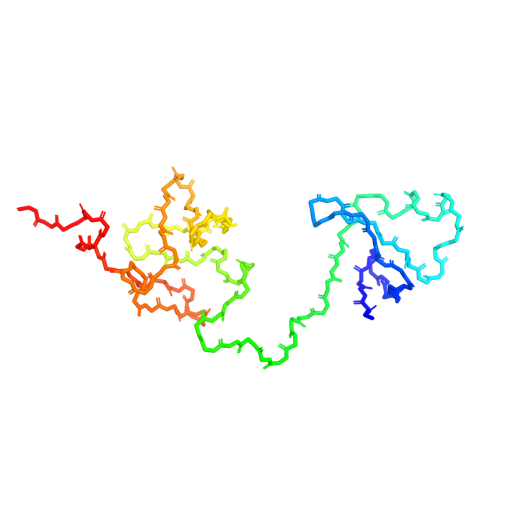 THR A N 1
ATOM 657 C CA . THR A 1 91 ? -6.950 12.261 8.292 1.00 96.56 91 THR A CA 1
ATOM 658 C C . THR A 1 91 ? -5.869 11.181 8.327 1.00 96.56 91 THR A C 1
ATOM 660 O O . THR A 1 91 ? -5.764 10.348 7.429 1.00 96.56 91 THR A O 1
ATOM 663 N N . LEU A 1 92 ? -5.061 11.193 9.388 1.00 96.19 92 LEU A N 1
ATOM 664 C CA . LEU A 1 92 ? -3.966 10.253 9.603 1.00 96.19 92 LEU A CA 1
ATOM 665 C C . LEU A 1 92 ? -4.268 9.355 10.805 1.00 96.19 92 LEU A C 1
ATOM 667 O O . LEU A 1 92 ? -4.444 9.853 11.917 1.00 96.19 92 LEU A O 1
ATOM 671 N N . VAL A 1 93 ? -4.295 8.039 10.590 1.00 97.19 93 VAL A N 1
ATOM 672 C CA . VAL A 1 93 ? -4.547 7.038 11.639 1.00 97.19 93 VAL A CA 1
ATOM 673 C C . VAL A 1 93 ? -3.294 6.175 11.831 1.00 97.19 93 VAL A C 1
ATOM 675 O O . VAL A 1 93 ? -2.893 5.484 10.894 1.00 97.19 93 VAL A O 1
ATOM 678 N N . PRO A 1 94 ? -2.643 6.194 13.010 1.00 96.69 94 PRO A N 1
ATOM 679 C CA . PRO A 1 94 ? -1.462 5.370 13.269 1.00 96.69 94 PRO A CA 1
ATOM 680 C C . PRO A 1 94 ? -1.772 3.874 13.127 1.00 96.69 94 PRO A C 1
ATOM 682 O O . PRO A 1 94 ? -2.711 3.383 13.751 1.00 96.69 94 PRO A O 1
ATOM 685 N N . LEU A 1 95 ? -0.968 3.135 12.359 1.00 96.81 95 LEU A N 1
ATOM 686 C CA . LEU A 1 95 ? -1.101 1.684 12.216 1.00 96.81 95 LEU A CA 1
ATOM 687 C C . LEU A 1 95 ? -0.356 0.977 13.360 1.00 96.81 95 LEU A C 1
ATOM 689 O O . LEU A 1 95 ? 0.714 0.399 13.186 1.00 96.81 95 LEU A O 1
ATOM 693 N N . VAL A 1 96 ? -0.912 1.085 14.566 1.00 95.50 96 VAL A N 1
ATOM 694 C CA . VAL A 1 96 ? -0.405 0.458 15.799 1.00 95.50 96 VAL A CA 1
ATOM 695 C C . VAL A 1 96 ? -1.556 -0.175 16.569 1.00 95.50 96 VAL A C 1
ATOM 697 O O . VAL A 1 96 ? -2.683 0.308 16.486 1.00 95.50 96 VAL A O 1
ATOM 700 N N . SER A 1 97 ? -1.287 -1.208 17.369 1.00 94.62 97 SER A N 1
ATOM 701 C CA . SER A 1 97 ? -2.328 -1.969 18.082 1.00 94.62 97 SER A CA 1
ATOM 702 C C . SER A 1 97 ? -3.146 -1.152 19.090 1.00 94.62 97 SER A C 1
ATOM 704 O O . SER A 1 97 ? -4.270 -1.522 19.414 1.00 94.62 97 SER A O 1
ATOM 706 N N . ASP A 1 98 ? -2.605 -0.037 19.589 1.00 96.38 98 ASP A N 1
ATOM 707 C CA . ASP A 1 98 ? -3.348 0.870 20.473 1.00 96.38 98 ASP A CA 1
ATOM 708 C C . ASP A 1 98 ? -4.428 1.669 19.725 1.00 96.38 98 ASP A C 1
ATOM 710 O O . ASP A 1 98 ? -5.426 2.060 20.332 1.00 96.38 98 ASP A O 1
ATOM 714 N N . ALA A 1 99 ? -4.234 1.898 18.421 1.00 96.94 99 ALA A N 1
ATOM 715 C CA . ALA A 1 99 ? -5.115 2.673 17.552 1.00 96.94 99 ALA A CA 1
ATOM 716 C C . ALA A 1 99 ? -6.000 1.782 16.673 1.00 96.94 99 ALA A C 1
ATOM 718 O O . ALA A 1 99 ? -7.193 2.049 16.559 1.00 96.94 99 ALA A O 1
ATOM 719 N N . VAL A 1 100 ? -5.434 0.735 16.072 1.00 97.38 100 VAL A N 1
ATOM 720 C CA . VAL A 1 100 ? -6.109 -0.216 15.183 1.00 97.38 100 VAL A CA 1
ATOM 721 C C . VAL A 1 100 ? -6.269 -1.538 15.917 1.00 97.38 100 VAL A C 1
ATOM 723 O O . VAL A 1 100 ? -5.292 -2.204 16.248 1.00 97.38 100 VAL A O 1
ATOM 726 N N . THR A 1 101 ? -7.514 -1.915 16.184 1.00 96.81 101 THR A N 1
ATOM 727 C CA . THR A 1 101 ? -7.842 -3.080 17.016 1.00 96.81 101 THR A CA 1
ATOM 728 C C . THR A 1 101 ? -8.123 -4.334 16.196 1.00 96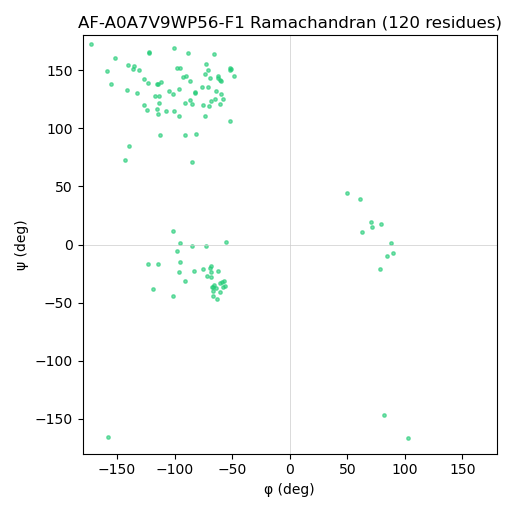.81 101 THR A C 1
ATOM 730 O O . THR A 1 101 ? -7.963 -5.439 16.712 1.00 96.81 101 THR A O 1
ATOM 733 N N . ALA A 1 102 ? -8.524 -4.184 14.930 1.00 96.75 102 ALA A N 1
ATOM 734 C CA . ALA A 1 102 ? -8.689 -5.287 13.989 1.00 96.75 102 ALA A CA 1
ATOM 735 C C . ALA A 1 102 ? -8.640 -4.796 12.536 1.00 96.75 102 ALA A C 1
ATOM 737 O O . ALA A 1 102 ? -9.082 -3.687 12.233 1.00 96.75 102 ALA A O 1
ATOM 738 N N . ILE A 1 103 ? -8.159 -5.657 11.638 1.00 97.62 103 ILE A N 1
ATOM 739 C CA . ILE A 1 103 ? -8.210 -5.471 10.185 1.00 97.62 103 ILE A CA 1
ATOM 740 C C . ILE A 1 103 ? -8.856 -6.715 9.583 1.00 97.62 103 ILE A C 1
ATOM 742 O O . ILE A 1 103 ? -8.346 -7.824 9.740 1.00 97.62 103 ILE A O 1
ATOM 746 N N . ASP A 1 104 ? -9.975 -6.518 8.897 1.00 96.56 104 ASP A N 1
ATOM 747 C CA . ASP A 1 104 ? -10.692 -7.541 8.145 1.00 96.56 104 ASP A CA 1
ATOM 748 C C . ASP A 1 104 ? -10.604 -7.202 6.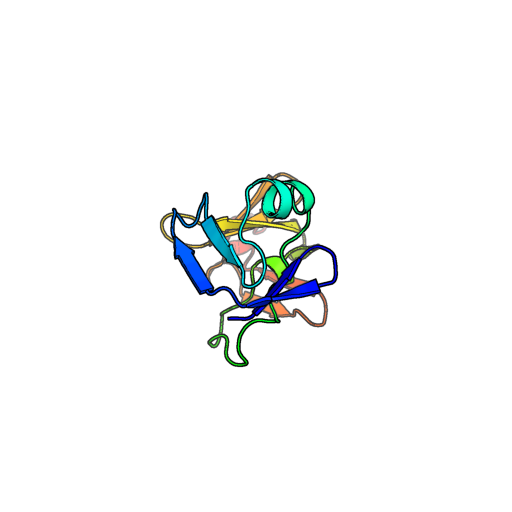654 1.00 96.56 104 ASP A C 1
ATOM 750 O O . ASP A 1 104 ? -11.393 -6.412 6.130 1.00 96.56 104 ASP A O 1
ATOM 754 N N . LEU A 1 105 ? -9.612 -7.785 5.974 1.00 94.94 105 LEU A N 1
ATOM 755 C CA . LEU A 1 105 ? -9.404 -7.581 4.537 1.00 94.94 105 LEU A CA 1
ATOM 756 C C . LEU A 1 105 ? -10.515 -8.202 3.684 1.00 94.94 105 LEU A C 1
ATOM 758 O O . LEU A 1 105 ? -10.775 -7.719 2.586 1.00 94.94 105 LEU A O 1
ATOM 762 N N . ALA A 1 106 ? -11.175 -9.261 4.165 1.00 95.00 106 ALA A N 1
ATOM 763 C CA . ALA A 1 106 ? -12.244 -9.910 3.410 1.00 95.00 106 ALA A CA 1
ATOM 764 C C . ALA A 1 106 ? -13.462 -8.986 3.288 1.00 95.00 106 ALA A C 1
ATOM 766 O O . ALA A 1 106 ? -14.117 -8.935 2.249 1.00 95.00 106 ALA A O 1
ATOM 767 N N . GLU A 1 107 ? -13.728 -8.226 4.345 1.00 97.00 107 GLU A N 1
ATOM 768 C CA . GLU A 1 107 ? -14.835 -7.281 4.414 1.00 97.00 107 GLU A CA 1
ATOM 769 C C . GLU A 1 107 ? -14.420 -5.830 4.119 1.00 97.00 107 GLU A C 1
ATOM 771 O O . GLU A 1 107 ? -15.277 -4.944 4.069 1.00 97.00 107 GLU A O 1
ATOM 776 N N . GLY A 1 108 ? -13.120 -5.576 3.946 1.00 97.69 108 GLY A N 1
ATOM 777 C CA . GLY A 1 108 ? -12.556 -4.246 3.729 1.00 97.69 108 GLY A CA 1
ATOM 778 C C . GLY A 1 108 ? -12.810 -3.292 4.897 1.00 97.69 108 GLY A C 1
ATOM 779 O O . GLY A 1 108 ? -13.145 -2.129 4.670 1.00 97.69 108 GLY A O 1
ATOM 780 N N . ARG A 1 109 ? -12.721 -3.776 6.145 1.00 98.38 109 ARG A N 1
ATOM 781 C CA . ARG A 1 109 ? -13.020 -2.997 7.360 1.00 98.38 109 ARG A CA 1
ATOM 782 C C . ARG A 1 109 ? -11.843 -2.951 8.325 1.00 98.38 109 ARG A C 1
ATOM 784 O O . ARG A 1 109 ? -11.199 -3.963 8.588 1.00 98.38 109 ARG A O 1
ATOM 791 N N . ILE A 1 110 ? -11.620 -1.780 8.913 1.00 98.56 110 ILE A N 1
ATOM 792 C CA . ILE A 1 110 ? -10.580 -1.531 9.912 1.00 98.56 110 ILE A CA 1
ATOM 793 C C . ILE A 1 110 ? -11.238 -0.959 11.169 1.00 98.56 110 ILE A C 1
ATOM 795 O O . ILE A 1 110 ? -11.810 0.134 11.150 1.00 98.56 110 ILE A O 1
ATOM 799 N N . ALA A 1 111 ? -11.155 -1.709 12.267 1.00 98.12 111 ALA A N 1
ATOM 800 C CA . ALA A 1 111 ? -11.672 -1.304 13.568 1.00 98.12 111 ALA A CA 1
ATOM 801 C C . ALA A 1 111 ? -10.625 -0.483 14.326 1.00 98.12 111 ALA A C 1
ATOM 803 O O . ALA A 1 111 ? -9.429 -0.796 14.299 1.00 98.12 111 ALA A O 1
ATOM 804 N N . VAL A 1 112 ? -11.077 0.556 15.031 1.00 98.00 112 VAL A N 1
ATOM 805 C CA . VAL A 1 112 ? -10.189 1.491 15.732 1.00 98.00 112 VAL A CA 1
ATOM 806 C C . VAL A 1 112 ? -10.590 1.736 17.179 1.00 98.00 112 VAL A C 1
ATOM 808 O O . VAL A 1 112 ? -11.764 1.754 17.549 1.00 98.00 112 VAL A O 1
ATOM 811 N N . ASN A 1 113 ? -9.594 2.016 18.012 1.00 97.38 113 ASN A N 1
ATOM 812 C CA . ASN A 1 113 ? -9.788 2.526 19.357 1.00 97.38 113 ASN A CA 1
ATOM 813 C C . ASN A 1 113 ? -10.022 4.043 19.315 1.00 97.38 113 ASN A C 1
ATOM 815 O O . ASN A 1 113 ? -9.093 4.854 19.342 1.00 97.38 113 ASN A O 1
ATOM 819 N N . ARG A 1 114 ? -11.296 4.439 19.298 1.00 94.25 114 ARG A N 1
ATOM 820 C CA . ARG A 1 114 ? -11.702 5.854 19.263 1.00 94.25 114 ARG A CA 1
ATOM 821 C C . ARG A 1 114 ? -11.184 6.662 20.457 1.00 94.25 114 ARG A C 1
ATOM 823 O O . ARG A 1 114 ? -10.885 7.840 20.298 1.00 94.25 114 ARG A O 1
ATOM 830 N N . GLY A 1 115 ? -11.052 6.050 21.635 1.00 95.06 115 GLY A N 1
ATOM 831 C CA . GLY A 1 115 ? -10.524 6.716 22.828 1.00 95.06 115 GLY A CA 1
ATOM 832 C C . GLY A 1 115 ? -9.050 7.088 22.677 1.00 95.06 115 GLY A C 1
ATOM 833 O O . GLY A 1 115 ? -8.674 8.223 22.961 1.00 95.06 115 GLY A O 1
ATOM 834 N N . PHE A 1 116 ? -8.236 6.166 22.154 1.00 95.38 116 PHE A N 1
ATOM 835 C CA . PHE A 1 116 ? -6.827 6.424 21.844 1.00 95.38 116 PHE A CA 1
ATOM 836 C C . PHE A 1 116 ? -6.664 7.541 20.806 1.00 95.38 116 PHE A C 1
ATOM 838 O O . PHE A 1 116 ? -5.822 8.421 20.963 1.00 95.38 116 PHE A O 1
ATOM 845 N N . LEU A 1 117 ? -7.525 7.551 19.784 1.00 94.88 117 LEU A N 1
ATOM 846 C CA . LEU A 1 117 ? -7.543 8.589 18.749 1.00 94.88 117 LEU A CA 1
ATOM 847 C C . LEU A 1 117 ? -8.102 9.942 19.233 1.00 94.88 117 LEU A C 1
ATOM 849 O O . LEU A 1 117 ? -8.154 10.892 18.456 1.00 94.88 117 LEU A O 1
ATOM 853 N N . GLY A 1 118 ? -8.540 10.056 20.493 1.00 92.81 118 GLY A N 1
ATOM 854 C CA . GLY A 1 118 ? -9.131 11.287 21.026 1.00 92.81 118 GLY A CA 1
ATOM 855 C C . GLY A 1 118 ? -10.525 11.607 20.469 1.00 92.81 118 GLY A C 1
ATOM 856 O O . GLY A 1 118 ? -10.972 12.748 20.550 1.00 92.81 118 GLY A O 1
ATOM 857 N N . LEU A 1 119 ? -11.214 10.606 19.916 1.00 88.19 119 LEU A N 1
ATOM 858 C CA . LEU A 1 119 ? -12.542 10.685 19.295 1.00 88.19 119 LEU A CA 1
ATOM 859 C C . LEU A 1 119 ? -13.670 10.180 20.211 1.00 88.19 119 LEU A C 1
ATOM 861 O O . LEU A 1 119 ? -14.777 9.910 19.739 1.00 88.19 119 LEU A O 1
ATOM 865 N N . GLY A 1 120 ? -13.374 9.972 21.495 1.00 76.44 120 GLY A N 1
ATOM 866 C CA . GLY A 1 120 ? -14.367 9.590 22.494 1.00 76.44 120 GLY A CA 1
ATOM 867 C C . GLY A 1 120 ? -15.313 10.741 22.832 1.00 76.44 120 GLY A C 1
ATOM 868 O O . GLY A 1 120 ? -14.927 11.912 22.779 1.00 76.44 120 GLY A O 1
ATOM 869 N N . ASP A 1 121 ? -16.545 10.394 23.204 1.00 67.25 121 ASP A N 1
A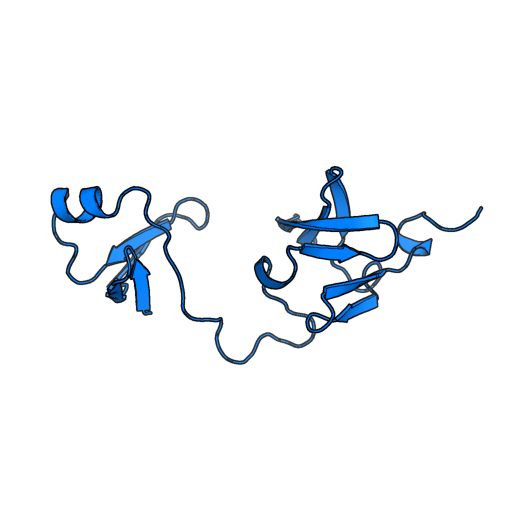TOM 870 C CA . ASP A 1 121 ? -17.498 11.352 23.757 1.00 67.25 121 ASP A CA 1
ATOM 871 C C . ASP A 1 121 ? -16.909 11.936 25.049 1.00 67.25 121 ASP A C 1
ATOM 873 O O . ASP A 1 121 ? -16.541 11.202 25.969 1.00 67.25 121 ASP A O 1
ATOM 877 N N . ARG A 1 122 ? -16.749 13.261 25.072 1.00 54.19 122 ARG A N 1
ATOM 878 C CA . ARG A 1 122 ? -16.358 14.008 26.272 1.00 54.19 122 ARG A CA 1
ATOM 879 C C . ARG A 1 122 ? -17.495 14.061 27.280 1.00 54.19 122 ARG A C 1
ATOM 881 O O . ARG A 1 122 ? -18.645 14.278 26.840 1.00 54.19 122 ARG A O 1
#

Nearest PDB structures (foldseek):
  3h9n-assembly1_A  TM=4.606E-01  e=3.201E-06  Haemophilus influenzae
  2f1l-assembly1_A-2  TM=4.592E-01  e=4.371E-06  Pseudomonas aeruginosa
  3a1p-assembly2_C  TM=7.015E-01  e=5.981E-04  Thermus thermophilus HB8
  5n76-assembly2_C  TM=4.679E-01  e=1.267E+00  Rhodospirillum rubrum